Protein AF-A0A838JSD3-F1 (afdb_monomer)

Solvent-accessible surface area (backbone atoms only — not comparable to full-atom values): 3988 Å² total; per-residue (Å²): 114,73,64,57,55,53,50,50,30,53,53,35,36,54,50,12,52,53,37,23,53,52,10,47,47,27,47,76,38,20,50,69,52,29,59,66,41,55,79,46,60,74,70,52,25,54,53,32,50,55,32,14,69,75,35,41,67,52,25,23,51,54,10,48,53,34,26,54,51,11,51,54,39,34,50,67,42,55,64,90,124

Mean predicted aligned error: 5.96 Å

Foldseek 3Di:
DVVVLVVVLVVLLVVLCVQLVQLVCLQPPLQVVLVVCCPDDPVSVVVSCVQRVPPSVNSNVSSVVSNVVSVVSNCVSDVDD

Structure (mmCIF, N/CA/C/O backbone):
data_AF-A0A838JSD3-F1
#
_entry.id   AF-A0A838JSD3-F1
#
loop_
_atom_site.group_PDB
_atom_site.id
_atom_site.type_symbol
_atom_site.label_atom_id
_atom_site.label_alt_id
_atom_site.label_comp_id
_atom_site.label_asym_id
_atom_site.label_entity_id
_atom_site.label_seq_id
_atom_site.pdbx_PDB_ins_code
_atom_site.Cartn_x
_atom_site.Cartn_y
_atom_site.Cartn_z
_atom_site.occupancy
_atom_site.B_iso_or_equiv
_atom_site.auth_seq_id
_atom_site.auth_comp_id
_atom_site.auth_asym_id
_atom_site.auth_atom_id
_atom_site.pdbx_PDB_model_num
ATOM 1 N N . MET A 1 1 ? 19.627 2.990 -24.284 1.00 61.09 1 MET A N 1
ATOM 2 C CA . MET A 1 1 ? 18.148 3.081 -24.408 1.00 61.09 1 MET A CA 1
ATOM 3 C C . MET A 1 1 ? 17.406 1.784 -24.039 1.00 61.09 1 MET A C 1
ATOM 5 O O . MET A 1 1 ? 16.348 1.871 -23.428 1.00 61.09 1 MET A O 1
ATOM 9 N N . LYS A 1 2 ? 17.911 0.581 -24.374 1.00 63.59 2 LYS A N 1
ATOM 10 C CA . LYS A 1 2 ? 17.271 -0.705 -24.002 1.00 63.59 2 LYS A CA 1
ATOM 11 C C . LYS A 1 2 ? 17.308 -0.971 -22.483 1.00 63.59 2 LYS A C 1
ATOM 13 O O . LYS A 1 2 ? 16.300 -1.388 -21.919 1.00 63.59 2 LYS A O 1
ATOM 18 N N . ASP A 1 3 ? 18.417 -0.625 -21.830 1.00 71.31 3 ASP A N 1
ATOM 19 C CA . ASP A 1 3 ? 18.625 -0.842 -20.386 1.00 71.31 3 ASP A CA 1
ATOM 20 C C . ASP A 1 3 ? 17.797 0.102 -19.508 1.00 71.31 3 ASP A C 1
ATOM 22 O O . ASP A 1 3 ? 17.291 -0.285 -18.461 1.00 71.31 3 ASP A O 1
ATOM 26 N N . GLU A 1 4 ? 17.567 1.328 -19.973 1.00 72.94 4 GLU A N 1
ATOM 27 C CA . GLU A 1 4 ? 16.759 2.329 -19.270 1.00 72.94 4 GLU A CA 1
ATOM 28 C C . GLU A 1 4 ? 15.289 1.900 -19.159 1.00 72.94 4 GLU A C 1
ATOM 30 O O . GLU A 1 4 ? 14.680 1.993 -18.095 1.00 72.94 4 GLU A O 1
ATOM 35 N N . ARG A 1 5 ? 14.738 1.311 -20.230 1.00 74.81 5 ARG A N 1
ATOM 36 C CA . ARG A 1 5 ? 13.388 0.727 -20.212 1.00 74.81 5 ARG A CA 1
ATOM 37 C C . ARG A 1 5 ? 13.304 -0.501 -19.305 1.00 74.81 5 ARG A C 1
ATOM 39 O O . ARG A 1 5 ? 12.280 -0.702 -18.659 1.00 74.81 5 ARG A O 1
ATOM 46 N N . ALA A 1 6 ? 14.359 -1.315 -19.247 1.00 77.19 6 ALA A N 1
ATOM 47 C CA . ALA A 1 6 ? 14.421 -2.462 -18.342 1.00 77.19 6 ALA A CA 1
ATOM 48 C C . ALA A 1 6 ? 14.476 -2.018 -16.868 1.00 77.19 6 ALA A C 1
ATOM 50 O O . ALA A 1 6 ? 13.766 -2.577 -16.033 1.00 77.19 6 ALA A O 1
ATOM 51 N N . ASN A 1 7 ? 15.241 -0.968 -16.559 1.00 85.00 7 ASN A N 1
ATOM 52 C CA . ASN A 1 7 ? 15.301 -0.378 -15.221 1.00 85.00 7 ASN A CA 1
ATOM 53 C C . ASN A 1 7 ? 13.967 0.255 -14.815 1.00 85.00 7 ASN A C 1
ATOM 55 O O . ASN A 1 7 ? 13.495 0.014 -13.707 1.00 85.00 7 ASN A O 1
ATOM 59 N N . ALA A 1 8 ? 13.309 0.982 -15.721 1.00 87.00 8 ALA A N 1
ATOM 60 C CA . ALA A 1 8 ? 11.986 1.547 -15.467 1.00 87.00 8 ALA A CA 1
ATOM 61 C C . ALA A 1 8 ? 10.947 0.460 -15.136 1.00 87.00 8 ALA A C 1
ATOM 63 O O . ALA A 1 8 ? 10.179 0.612 -14.190 1.00 87.00 8 ALA A O 1
ATOM 64 N N . LYS A 1 9 ? 10.959 -0.671 -15.854 1.00 87.69 9 LYS A N 1
ATOM 65 C CA . LYS A 1 9 ? 10.074 -1.809 -15.556 1.00 87.69 9 LYS A CA 1
ATOM 66 C C . LYS A 1 9 ? 10.340 -2.422 -14.183 1.00 87.69 9 LYS A C 1
ATOM 68 O O . LYS A 1 9 ? 9.390 -2.701 -13.466 1.00 87.69 9 LYS A O 1
ATOM 73 N N . ARG A 1 10 ? 11.610 -2.585 -13.799 1.00 89.25 10 ARG A N 1
ATOM 74 C CA . ARG A 1 10 ? 11.987 -3.081 -12.462 1.00 89.25 10 ARG A CA 1
ATOM 75 C C . ARG A 1 10 ? 11.526 -2.141 -11.351 1.00 89.25 10 ARG A C 1
ATOM 77 O O . ARG A 1 10 ? 11.028 -2.601 -10.334 1.00 89.25 10 ARG A O 1
ATOM 84 N N . ILE A 1 11 ? 11.657 -0.829 -11.552 1.00 92.38 11 ILE A N 1
ATOM 85 C CA .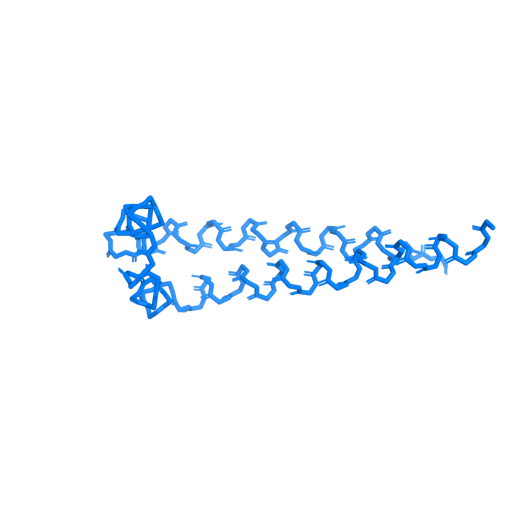 ILE A 1 11 ? 11.165 0.168 -10.593 1.00 92.38 11 ILE A CA 1
ATOM 86 C C . ILE A 1 11 ? 9.641 0.074 -10.465 1.00 92.38 11 ILE A C 1
ATOM 88 O O . ILE A 1 11 ? 9.128 0.059 -9.350 1.00 92.38 11 ILE A O 1
ATOM 92 N N . LEU A 1 12 ? 8.918 -0.022 -11.584 1.00 91.69 12 LEU A N 1
ATOM 93 C CA . LEU A 1 12 ? 7.460 -0.163 -11.571 1.00 91.69 12 LEU A CA 1
ATOM 94 C C . LEU A 1 12 ? 7.005 -1.458 -10.892 1.00 91.69 12 LEU A C 1
ATOM 96 O O . LEU A 1 12 ? 6.032 -1.420 -10.148 1.00 91.69 12 LEU A O 1
ATOM 100 N N . ASP A 1 13 ? 7.713 -2.566 -11.096 1.00 91.94 13 ASP A N 1
ATOM 101 C CA . ASP A 1 13 ? 7.428 -3.830 -10.414 1.00 91.94 13 ASP A CA 1
ATOM 102 C C . ASP A 1 13 ? 7.594 -3.713 -8.891 1.00 91.94 13 ASP A C 1
ATOM 104 O O . ASP A 1 13 ? 6.670 -3.999 -8.129 1.00 91.94 13 ASP A O 1
ATOM 108 N N . VAL A 1 14 ? 8.720 -3.162 -8.428 1.00 94.69 14 VAL A N 1
ATOM 109 C CA . VAL A 1 14 ? 8.938 -2.915 -6.994 1.00 94.69 14 VAL A CA 1
ATOM 110 C C . VAL A 1 14 ? 7.860 -1.985 -6.425 1.00 94.69 14 VAL A C 1
ATOM 112 O O . VAL A 1 14 ? 7.319 -2.247 -5.349 1.00 94.69 14 VAL A O 1
ATOM 115 N N . LEU A 1 15 ? 7.494 -0.923 -7.149 1.00 94.44 15 LEU A N 1
ATOM 116 C CA . LEU A 1 15 ? 6.420 -0.016 -6.736 1.00 94.44 15 LEU A CA 1
ATOM 117 C C . LEU A 1 15 ? 5.062 -0.717 -6.674 1.00 94.44 15 LEU A C 1
ATOM 119 O O . LEU A 1 15 ? 4.287 -0.439 -5.758 1.00 94.44 15 LEU A O 1
ATOM 123 N N . ALA A 1 16 ? 4.775 -1.628 -7.602 1.00 93.56 16 ALA A N 1
ATOM 124 C CA . ALA A 1 16 ? 3.551 -2.413 -7.601 1.00 93.56 16 ALA A CA 1
ATOM 125 C C . ALA A 1 16 ? 3.464 -3.299 -6.354 1.00 93.56 16 ALA A C 1
ATOM 127 O O . ALA A 1 16 ? 2.454 -3.257 -5.650 1.00 93.56 16 ALA A O 1
ATOM 128 N N . VAL A 1 17 ? 4.540 -4.027 -6.035 1.00 95.75 17 VAL A N 1
ATOM 129 C CA . VAL A 1 17 ? 4.614 -4.899 -4.852 1.00 95.75 17 VAL A CA 1
ATOM 130 C C . VAL A 1 17 ? 4.447 -4.095 -3.566 1.00 95.75 17 VAL A C 1
ATOM 132 O O . VAL A 1 17 ? 3.625 -4.453 -2.722 1.00 95.75 17 VAL A O 1
ATOM 135 N N . LEU A 1 18 ? 5.177 -2.984 -3.422 1.00 96.19 18 LEU A N 1
ATOM 136 C CA . LEU A 1 18 ? 5.081 -2.131 -2.237 1.00 96.19 1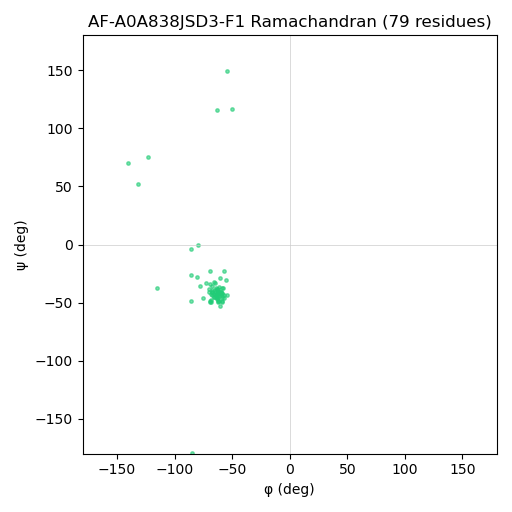8 LEU A CA 1
ATOM 137 C C . LEU A 1 18 ? 3.680 -1.536 -2.086 1.00 96.19 18 LEU A C 1
ATOM 139 O O . LEU A 1 18 ? 3.126 -1.544 -0.991 1.00 96.19 18 LEU A O 1
ATOM 143 N N . THR A 1 19 ? 3.081 -1.070 -3.181 1.00 95.00 19 THR A N 1
ATOM 144 C CA . THR A 1 19 ? 1.749 -0.453 -3.163 1.00 95.00 19 THR A CA 1
ATOM 145 C C . THR A 1 19 ? 0.664 -1.481 -2.845 1.00 95.00 19 THR A C 1
ATOM 147 O O . THR A 1 19 ? -0.165 -1.244 -1.967 1.00 95.00 19 THR A O 1
ATOM 150 N N . ALA A 1 20 ? 0.677 -2.640 -3.507 1.00 95.06 20 ALA A N 1
ATOM 151 C CA . ALA A 1 20 ? -0.307 -3.691 -3.271 1.00 95.06 20 ALA A CA 1
ATOM 152 C C . ALA A 1 20 ? -0.158 -4.313 -1.877 1.00 95.06 20 ALA A C 1
ATOM 154 O O . ALA A 1 20 ? -1.150 -4.492 -1.171 1.00 95.06 20 ALA A O 1
ATOM 155 N N . GLY A 1 21 ? 1.076 -4.592 -1.451 1.00 95.25 21 GLY A N 1
ATOM 156 C CA . GLY A 1 21 ? 1.371 -5.100 -0.114 1.00 95.25 21 GLY A CA 1
ATOM 157 C C . GLY A 1 21 ? 0.964 -4.111 0.976 1.00 95.25 21 GLY A C 1
ATOM 158 O O . GLY A 1 21 ? 0.355 -4.504 1.974 1.00 95.25 21 GLY A O 1
ATOM 159 N N . ASP A 1 22 ? 1.223 -2.814 0.769 1.00 93.81 22 ASP A N 1
ATOM 160 C CA . ASP A 1 22 ? 0.733 -1.778 1.668 1.00 93.81 22 ASP A CA 1
ATOM 161 C C . ASP A 1 22 ? -0.798 -1.795 1.711 1.00 93.81 22 ASP A C 1
ATOM 163 O O . ASP A 1 22 ? -1.365 -1.995 2.779 1.00 93.81 22 ASP A O 1
ATOM 167 N N . GLY A 1 23 ? -1.491 -1.730 0.578 1.00 93.00 23 GLY A N 1
ATOM 168 C CA . GLY A 1 23 ? -2.954 -1.776 0.561 1.00 93.00 23 GLY A CA 1
ATOM 169 C C . GLY A 1 23 ? -3.542 -3.003 1.273 1.00 93.00 23 GLY A C 1
ATOM 170 O O . GLY A 1 23 ? -4.454 -2.877 2.095 1.00 93.00 23 GLY A O 1
ATOM 171 N N . LEU A 1 24 ? -2.969 -4.187 1.042 1.00 96.06 24 LEU A N 1
ATOM 172 C CA . LEU A 1 24 ? -3.434 -5.446 1.625 1.00 96.06 24 LEU A CA 1
ATOM 173 C C . LEU A 1 24 ? -3.363 -5.439 3.157 1.00 96.06 24 LEU A C 1
ATOM 175 O O . LEU A 1 24 ? -4.298 -5.875 3.832 1.00 96.06 24 LEU A O 1
ATOM 179 N N . LEU A 1 25 ? -2.291 -4.893 3.730 1.00 93.56 25 LEU A N 1
ATOM 180 C CA . LEU A 1 25 ? -2.146 -4.784 5.183 1.00 93.56 25 LEU A CA 1
ATOM 181 C C . LEU A 1 25 ? -3.193 -3.838 5.803 1.00 93.56 25 LEU A C 1
ATOM 183 O O . LEU A 1 25 ? -3.660 -4.095 6.918 1.00 93.56 25 LEU A O 1
ATOM 187 N N . TRP A 1 26 ? -3.618 -2.787 5.087 1.00 90.62 26 TRP A N 1
ATOM 188 C CA . TRP A 1 26 ? -4.746 -1.939 5.504 1.00 90.62 26 TRP A CA 1
ATOM 189 C C . TRP A 1 26 ? -6.094 -2.669 5.422 1.00 90.62 26 TRP A C 1
ATOM 191 O O . TRP A 1 26 ? -6.951 -2.453 6.278 1.00 90.62 26 TRP A O 1
ATOM 201 N N . VAL A 1 27 ? -6.281 -3.562 4.447 1.00 92.62 27 VAL A N 1
ATOM 202 C CA . VAL A 1 27 ? -7.499 -4.382 4.311 1.00 92.62 27 VAL A CA 1
ATOM 203 C C . VAL A 1 27 ? -7.616 -5.409 5.442 1.00 92.62 27 VAL A C 1
ATOM 205 O O . VAL A 1 27 ? -8.659 -5.521 6.100 1.00 92.62 27 VAL A O 1
ATOM 208 N N . VAL A 1 28 ? -6.538 -6.152 5.693 1.00 94.19 28 VAL A N 1
ATOM 209 C CA . VAL A 1 28 ? -6.532 -7.282 6.634 1.00 94.19 28 VAL A CA 1
ATOM 210 C C . VAL A 1 28 ? -6.531 -6.797 8.083 1.00 94.19 28 VAL A C 1
ATOM 212 O O . VAL A 1 28 ? -7.323 -7.270 8.901 1.00 94.19 28 VAL A O 1
ATOM 215 N N . ALA A 1 29 ? -5.681 -5.823 8.414 1.00 91.25 29 ALA A N 1
ATOM 216 C CA . ALA A 1 29 ? -5.414 -5.439 9.798 1.00 91.25 29 ALA A CA 1
ATOM 217 C C . ALA A 1 29 ? -5.481 -3.916 10.046 1.00 91.25 29 ALA A C 1
ATOM 219 O O . ALA A 1 29 ? -4.572 -3.364 10.675 1.00 91.25 29 ALA A O 1
ATOM 220 N N . PRO A 1 30 ? -6.570 -3.218 9.656 1.00 87.50 30 PRO A N 1
ATOM 221 C CA . PRO A 1 30 ? -6.636 -1.752 9.674 1.00 87.50 30 PRO A CA 1
ATOM 222 C C . PRO A 1 30 ? -6.357 -1.148 11.055 1.00 87.50 30 PRO A C 1
ATOM 224 O O . PRO A 1 30 ? -5.598 -0.191 11.176 1.00 87.50 30 PRO A O 1
ATOM 227 N N . ARG A 1 31 ? -6.925 -1.731 12.120 1.00 85.56 31 ARG A N 1
ATOM 228 C CA . ARG A 1 31 ? -6.746 -1.236 13.496 1.00 85.56 31 ARG A CA 1
ATOM 229 C C . ARG A 1 31 ? -5.325 -1.441 14.013 1.00 85.56 31 ARG A C 1
ATOM 231 O O . ARG A 1 31 ? -4.727 -0.502 14.523 1.00 85.56 31 ARG A O 1
ATOM 238 N N . ARG A 1 32 ? -4.781 -2.657 13.870 1.00 86.38 32 ARG A N 1
ATOM 239 C CA . ARG A 1 32 ? -3.417 -2.980 14.330 1.00 86.38 32 ARG A CA 1
ATOM 240 C C . ARG A 1 32 ? -2.392 -2.108 13.618 1.00 86.38 32 ARG A C 1
ATOM 242 O O . ARG A 1 32 ? -1.484 -1.592 14.254 1.00 86.38 32 ARG A O 1
ATOM 249 N N . ARG A 1 33 ? -2.586 -1.890 12.318 1.00 83.81 33 ARG A N 1
ATOM 250 C CA . ARG A 1 33 ? -1.716 -1.031 11.530 1.00 83.81 33 ARG A CA 1
ATOM 251 C C . ARG A 1 33 ? -1.842 0.438 11.916 1.00 83.81 33 ARG A C 1
ATOM 253 O O . ARG A 1 33 ? -0.828 1.101 12.080 1.00 83.81 33 ARG A O 1
ATOM 260 N N . GLY A 1 34 ? -3.060 0.929 12.138 1.00 83.44 34 GLY A N 1
ATOM 261 C CA . GLY A 1 34 ? -3.273 2.299 12.597 1.00 83.44 34 GLY A CA 1
ATOM 262 C C . GLY A 1 34 ? -2.57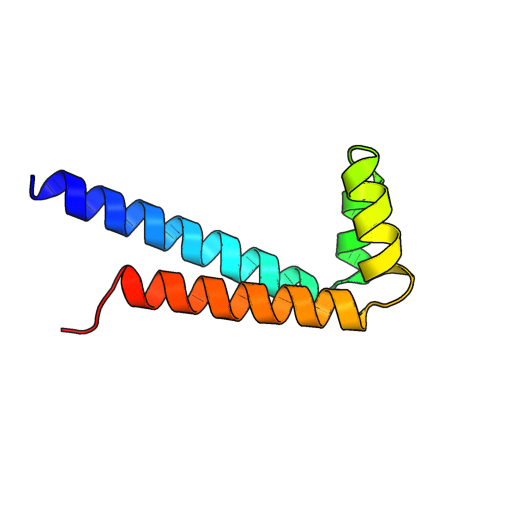4 2.607 13.925 1.00 83.44 34 GLY A C 1
ATOM 263 O O . GLY A 1 34 ? -1.986 3.673 14.080 1.00 83.44 34 GLY A O 1
ATOM 264 N N . LEU A 1 35 ? -2.539 1.650 14.856 1.00 85.75 35 LEU A N 1
ATOM 265 C CA . LEU A 1 35 ? -1.813 1.813 16.121 1.00 85.75 35 LEU A CA 1
ATOM 266 C C . LEU A 1 35 ? -0.302 2.021 15.925 1.00 85.75 35 LEU A C 1
ATOM 268 O O . LEU A 1 35 ? 0.278 2.842 16.629 1.00 85.75 35 LEU A O 1
ATOM 272 N N . LEU A 1 36 ? 0.321 1.357 14.945 1.00 85.56 36 LEU A N 1
ATOM 273 C CA . LEU A 1 36 ? 1.746 1.555 14.631 1.00 85.56 36 LEU A CA 1
ATOM 274 C C . LEU A 1 36 ? 2.026 2.982 14.144 1.00 85.56 36 LEU A C 1
ATOM 276 O O . LEU A 1 36 ? 3.034 3.584 14.500 1.00 85.56 36 LEU A O 1
ATOM 280 N N . TRP A 1 37 ? 1.101 3.548 13.370 1.00 81.06 37 TRP A N 1
ATOM 281 C CA . TRP A 1 37 ? 1.233 4.892 12.810 1.00 81.06 37 TRP A CA 1
ATOM 282 C C . TRP A 1 37 ? 0.768 6.007 13.755 1.00 81.06 37 TRP A C 1
ATOM 284 O O . TRP A 1 37 ? 0.958 7.184 13.448 1.00 81.06 37 TRP A O 1
ATOM 294 N N . MET A 1 38 ? 0.219 5.673 14.929 1.00 78.56 38 MET A N 1
ATOM 295 C CA . MET A 1 38 ? -0.084 6.675 15.955 1.00 78.56 38 MET A CA 1
ATOM 296 C C . MET A 1 38 ? 1.169 7.290 16.588 1.00 78.56 38 MET A C 1
ATOM 298 O O . MET A 1 38 ? 1.096 8.415 17.081 1.00 78.56 38 MET A O 1
ATOM 302 N N . ALA A 1 39 ? 2.306 6.588 16.537 1.00 75.12 39 ALA A N 1
ATOM 303 C CA . ALA A 1 39 ? 3.610 7.106 16.951 1.00 75.12 39 ALA A CA 1
ATOM 304 C C . ALA A 1 39 ? 4.275 8.004 15.882 1.00 75.12 39 ALA A C 1
ATOM 306 O O . ALA A 1 39 ? 5.376 8.504 16.096 1.00 75.12 39 ALA A O 1
ATOM 307 N N . GLY A 1 40 ? 3.628 8.197 14.725 1.00 71.19 40 GLY A N 1
ATOM 308 C CA . GLY A 1 40 ? 4.138 9.007 13.620 1.00 71.19 40 GLY A CA 1
ATOM 309 C C . GLY A 1 40 ? 3.837 10.513 13.735 1.00 71.19 40 GLY A C 1
ATOM 310 O O . GLY A 1 40 ? 3.187 10.965 14.681 1.00 71.19 40 GLY A O 1
ATOM 311 N N . PRO A 1 41 ? 4.276 11.312 12.742 1.00 77.25 41 PRO A N 1
ATOM 312 C CA . PRO A 1 41 ? 4.039 12.755 12.683 1.00 77.25 41 PRO A CA 1
ATOM 313 C C . PRO A 1 41 ? 2.551 13.124 12.791 1.00 77.25 41 PRO A C 1
ATOM 315 O O . PRO A 1 41 ? 1.678 12.400 12.309 1.00 77.25 41 PRO A O 1
ATOM 318 N N . GLY A 1 42 ? 2.245 14.292 13.367 1.00 77.25 42 GLY A N 1
ATOM 319 C CA . GLY A 1 42 ? 0.875 14.671 13.748 1.00 77.25 42 GLY A CA 1
ATOM 320 C C . GLY A 1 42 ? -0.176 14.623 12.626 1.00 77.25 42 GLY A C 1
ATOM 321 O O . GLY A 1 42 ? -1.339 14.323 12.897 1.00 77.25 42 GLY A O 1
ATOM 322 N N . TYR A 1 43 ? 0.214 14.861 11.368 1.00 74.38 43 TYR A N 1
ATOM 323 C CA . TYR A 1 43 ? -0.693 14.755 10.218 1.00 74.38 43 TYR A CA 1
ATOM 324 C C . TYR A 1 43 ? -1.086 13.299 9.916 1.00 74.38 43 TYR A C 1
ATOM 326 O O . TYR A 1 43 ? -2.262 13.020 9.678 1.00 74.38 43 TYR A O 1
ATOM 334 N N . VAL A 1 44 ? -0.132 12.362 10.005 1.00 74.00 44 VAL A N 1
ATOM 335 C CA . VAL A 1 44 ? -0.381 10.922 9.836 1.00 74.00 44 VAL A CA 1
ATOM 336 C C . VAL A 1 44 ? -1.294 10.434 10.949 1.00 74.00 44 VAL A C 1
ATOM 338 O O . VAL A 1 44 ? -2.279 9.750 10.683 1.00 74.00 44 VAL A O 1
ATOM 341 N N . ARG A 1 45 ? -1.032 10.869 12.187 1.00 78.88 45 ARG A N 1
ATOM 342 C CA . ARG A 1 45 ? -1.840 10.493 13.348 1.00 78.88 45 ARG A CA 1
ATOM 343 C C . ARG A 1 45 ? -3.313 10.865 13.172 1.00 78.88 45 ARG A C 1
ATOM 345 O O . ARG A 1 45 ? -4.172 10.022 13.401 1.00 78.88 45 ARG A O 1
ATOM 352 N N . ARG A 1 46 ? -3.616 12.085 12.708 1.00 78.50 46 ARG A N 1
ATOM 353 C CA . ARG A 1 46 ? -5.004 12.544 12.484 1.00 78.50 46 ARG A CA 1
ATOM 354 C C . ARG A 1 46 ? -5.728 11.733 11.408 1.00 78.50 46 ARG A C 1
ATOM 356 O O . ARG A 1 46 ? -6.880 11.349 11.606 1.00 78.50 46 ARG A O 1
ATOM 363 N N . LEU A 1 47 ? -5.057 11.461 10.287 1.00 74.06 47 LEU A N 1
ATOM 364 C CA . LEU A 1 47 ? -5.617 10.652 9.198 1.00 74.06 47 LEU A CA 1
ATOM 365 C C . LEU A 1 47 ? -5.912 9.224 9.663 1.00 74.06 47 LEU A C 1
ATOM 367 O O . LEU A 1 47 ? -7.003 8.697 9.442 1.00 74.06 47 LEU A O 1
ATOM 371 N N . VAL A 1 48 ? -4.954 8.624 10.362 1.00 78.50 48 VAL A N 1
ATOM 372 C CA . VAL A 1 48 ? -5.054 7.264 10.882 1.00 78.50 48 VAL A CA 1
ATOM 373 C C . VAL A 1 48 ? -6.150 7.165 11.941 1.00 78.50 48 VAL A C 1
ATOM 375 O O . VAL A 1 48 ? -6.991 6.272 11.864 1.00 78.50 48 VAL A O 1
ATOM 378 N N . GLU A 1 49 ? -6.225 8.099 12.884 1.00 78.19 49 GLU A N 1
ATOM 379 C CA . GLU A 1 49 ? -7.243 8.096 13.937 1.00 78.19 49 GLU A CA 1
ATOM 380 C C . GLU A 1 49 ? -8.671 8.150 13.363 1.00 78.19 49 GLU A C 1
ATOM 382 O O . GLU A 1 49 ? -9.549 7.382 13.772 1.00 78.19 49 GLU A O 1
ATOM 387 N N . GLY A 1 50 ? -8.896 8.994 12.351 1.00 73.19 50 GLY A N 1
ATOM 388 C CA . GLY A 1 50 ? -10.184 9.099 11.666 1.00 73.19 50 GLY A CA 1
ATOM 389 C C . GLY A 1 50 ? -10.536 7.865 10.831 1.00 73.19 50 GLY A C 1
ATOM 390 O O . GLY A 1 50 ? -11.645 7.336 10.942 1.00 73.19 50 GLY A O 1
ATOM 391 N N . ALA A 1 51 ? -9.599 7.386 10.010 1.00 69.19 51 ALA A N 1
ATOM 392 C CA . ALA A 1 51 ? -9.869 6.345 9.020 1.00 69.19 51 ALA A CA 1
ATOM 393 C C . ALA A 1 51 ? -9.763 4.913 9.566 1.00 69.19 51 ALA A C 1
ATOM 395 O O . ALA A 1 51 ? -10.402 4.014 9.029 1.00 69.19 51 ALA A O 1
ATOM 396 N N . THR A 1 52 ? -8.976 4.666 10.617 1.00 71.50 52 THR A N 1
ATOM 397 C CA . THR A 1 52 ? -8.623 3.289 11.030 1.00 71.50 52 THR A CA 1
ATOM 398 C C . THR A 1 52 ? -9.172 2.907 12.400 1.00 71.50 52 THR A C 1
ATOM 400 O O . THR A 1 52 ? -9.635 1.777 12.574 1.00 71.50 52 THR A O 1
ATOM 403 N N . LEU A 1 53 ? -9.192 3.841 13.358 1.00 71.19 53 LEU A N 1
ATOM 404 C CA . LEU A 1 53 ? -9.695 3.585 14.710 1.00 71.19 53 LEU A CA 1
ATOM 405 C C . LEU A 1 53 ? -11.210 3.777 14.789 1.00 71.19 53 LEU A C 1
ATOM 407 O O . LEU A 1 53 ? -11.919 2.884 15.257 1.00 71.19 53 LEU A O 1
ATOM 411 N N . LYS A 1 54 ? -11.717 4.899 14.261 1.00 80.81 54 LYS A N 1
ATOM 412 C CA . LYS A 1 54 ? -13.153 5.222 14.305 1.00 80.81 54 LYS A CA 1
ATOM 413 C C . LYS A 1 54 ? -13.969 4.462 13.259 1.00 80.81 54 LYS A C 1
ATOM 415 O O . LYS A 1 54 ? -15.108 4.089 13.526 1.00 80.81 54 LYS A O 1
ATOM 420 N N . ARG A 1 55 ? -13.413 4.230 12.065 1.00 85.69 55 ARG A N 1
ATOM 421 C CA . ARG A 1 55 ? -14.142 3.655 10.918 1.00 85.69 55 ARG A CA 1
ATOM 422 C C . ARG A 1 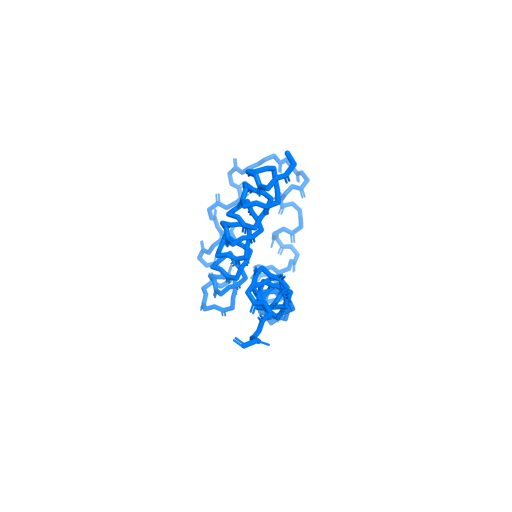55 ? -13.288 2.660 10.126 1.00 85.69 55 ARG A C 1
ATOM 424 O O . ARG A 1 55 ? -12.956 2.934 8.981 1.00 85.69 55 ARG A O 1
ATOM 431 N N . PRO A 1 56 ? -12.978 1.471 10.672 1.00 84.56 56 PRO A N 1
ATOM 432 C CA . PRO A 1 56 ? -12.052 0.526 10.039 1.00 84.56 56 PRO A CA 1
ATOM 433 C C . PRO A 1 56 ? -12.458 0.100 8.620 1.00 84.56 56 PRO A C 1
ATOM 435 O O . PRO A 1 56 ? -11.600 -0.300 7.844 1.00 84.56 56 PRO A O 1
ATOM 438 N N . TRP A 1 57 ? -13.740 0.195 8.255 1.00 88.12 57 TRP A N 1
ATOM 439 C CA . TRP A 1 57 ? -14.207 -0.060 6.891 1.00 88.12 57 TRP A CA 1
ATOM 440 C C . TRP A 1 57 ? -13.656 0.946 5.864 1.00 88.12 57 TRP A C 1
ATOM 442 O O . TRP A 1 57 ? -13.367 0.545 4.742 1.00 88.12 57 TRP A O 1
ATOM 452 N N . LEU A 1 58 ? -13.434 2.212 6.246 1.00 87.19 58 LEU A N 1
ATOM 453 C CA . LEU A 1 58 ? -12.812 3.216 5.375 1.00 87.19 58 LEU A CA 1
ATOM 454 C C . LEU A 1 58 ? -11.362 2.850 5.079 1.00 87.19 58 LEU A C 1
ATOM 456 O O . LEU A 1 58 ? -10.954 2.865 3.923 1.00 87.19 58 LEU A O 1
ATOM 460 N N . ALA A 1 59 ? -10.601 2.456 6.102 1.00 88.44 59 ALA A N 1
ATOM 461 C CA . ALA A 1 59 ? -9.236 1.973 5.915 1.00 88.44 59 ALA A CA 1
ATOM 462 C C . ALA A 1 59 ? -9.175 0.744 4.994 1.00 88.44 59 ALA A C 1
ATOM 464 O O . ALA A 1 59 ? -8.274 0.650 4.166 1.00 88.44 59 ALA A O 1
ATOM 465 N N . ARG A 1 60 ? -10.158 -0.163 5.081 1.00 92.00 60 ARG A N 1
ATOM 466 C CA . ARG A 1 60 ? -10.255 -1.305 4.159 1.00 92.00 60 ARG A CA 1
ATOM 467 C C . ARG A 1 60 ? -10.569 -0.885 2.731 1.00 92.00 60 ARG A C 1
ATOM 469 O O . ARG A 1 60 ? -9.972 -1.435 1.818 1.00 92.00 60 ARG A O 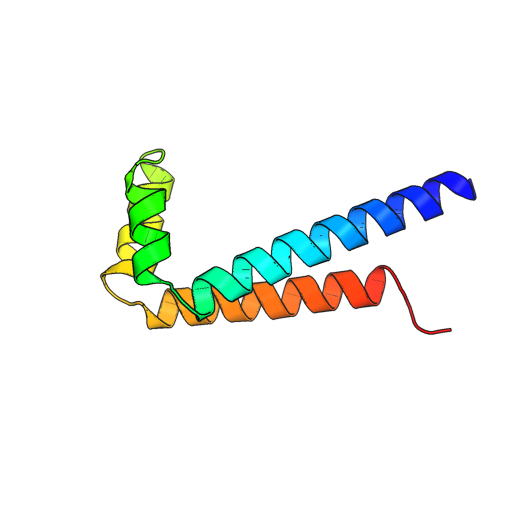1
ATOM 476 N N . LEU A 1 61 ? -11.463 0.081 2.525 1.00 93.12 61 LEU A N 1
ATOM 477 C CA . LEU A 1 61 ? -11.739 0.608 1.186 1.00 93.12 61 LEU A CA 1
ATOM 478 C C . LEU A 1 61 ? -10.506 1.281 0.584 1.00 93.12 61 LEU A C 1
ATOM 480 O O . LEU A 1 61 ? -10.154 0.984 -0.551 1.00 93.12 61 LEU A O 1
ATOM 484 N N . ILE A 1 62 ? -9.822 2.130 1.356 1.00 90.00 62 ILE A N 1
ATOM 485 C CA . ILE A 1 62 ? -8.581 2.786 0.924 1.00 90.00 62 ILE A CA 1
ATOM 486 C C . ILE A 1 62 ? -7.529 1.731 0.573 1.00 90.00 62 ILE A C 1
ATOM 488 O O . ILE A 1 62 ? -6.956 1.776 -0.513 1.00 90.00 62 ILE A O 1
ATOM 492 N N . GLY A 1 63 ? -7.332 0.741 1.448 1.00 92.44 63 GLY A N 1
ATOM 493 C CA . GLY A 1 63 ? -6.423 -0.371 1.193 1.00 92.44 63 GLY A CA 1
ATOM 494 C C . GLY A 1 63 ? -6.806 -1.175 -0.051 1.00 92.44 63 GLY A C 1
ATOM 495 O O . GLY A 1 63 ? -5.940 -1.500 -0.853 1.00 92.44 63 GLY A O 1
ATOM 496 N N . GLY A 1 64 ? -8.096 -1.439 -0.271 1.00 95.75 64 GLY A N 1
ATOM 497 C CA . GLY A 1 64 ? -8.592 -2.149 -1.453 1.00 95.75 64 GLY A CA 1
ATOM 498 C C . GLY A 1 64 ? -8.346 -1.383 -2.754 1.00 95.75 64 GLY A C 1
ATOM 499 O O . GLY A 1 64 ? -7.881 -1.967 -3.731 1.00 95.75 64 GLY A O 1
ATOM 500 N N . VAL A 1 65 ? -8.575 -0.066 -2.756 1.00 95.81 65 VAL A N 1
ATOM 501 C CA . VAL A 1 65 ? -8.228 0.807 -3.890 1.00 95.81 65 VAL A CA 1
ATOM 502 C C . VAL A 1 65 ? -6.722 0.777 -4.146 1.00 95.81 65 VAL A C 1
ATOM 504 O O . VAL A 1 65 ? -6.293 0.656 -5.289 1.00 95.81 65 VAL A O 1
ATOM 507 N N . GLN A 1 66 ? -5.908 0.826 -3.094 1.00 95.81 66 GLN A N 1
ATOM 508 C CA . GLN A 1 66 ? -4.453 0.780 -3.207 1.00 95.81 66 GLN A CA 1
ATOM 509 C C . GLN A 1 66 ? -3.955 -0.567 -3.758 1.00 95.81 66 GLN A C 1
ATOM 511 O O . GLN A 1 66 ? -3.071 -0.582 -4.613 1.00 95.81 66 GLN A O 1
ATOM 516 N N . VAL A 1 67 ? -4.568 -1.689 -3.359 1.00 97.19 67 VAL A N 1
ATOM 517 C CA . VAL A 1 67 ? -4.318 -3.006 -3.971 1.00 97.19 67 VAL A CA 1
ATOM 518 C C . VAL A 1 67 ? -4.633 -2.974 -5.464 1.00 97.19 67 VAL A C 1
ATOM 520 O O . VAL A 1 67 ? -3.788 -3.368 -6.264 1.00 97.19 67 VAL A O 1
ATOM 523 N N . ALA A 1 68 ? -5.804 -2.462 -5.855 1.00 96.75 68 ALA A N 1
ATOM 524 C CA . ALA A 1 68 ? -6.192 -2.371 -7.262 1.00 96.75 68 ALA A CA 1
ATOM 525 C C . ALA A 1 68 ? -5.211 -1.513 -8.083 1.00 96.75 68 ALA A C 1
ATOM 527 O O . ALA A 1 68 ? -4.836 -1.892 -9.193 1.00 96.75 68 ALA A O 1
ATOM 528 N N . VAL A 1 69 ? -4.737 -0.395 -7.521 1.00 96.31 69 VAL A N 1
ATOM 529 C CA . VAL A 1 69 ? -3.703 0.448 -8.142 1.00 96.31 69 VAL A CA 1
ATOM 530 C C . VAL A 1 69 ? -2.379 -0.305 -8.275 1.00 96.31 69 VAL A C 1
ATOM 532 O O . VAL A 1 69 ? -1.781 -0.275 -9.346 1.00 96.31 69 VAL A O 1
ATOM 535 N N . GLY A 1 70 ? -1.930 -1.012 -7.235 1.00 94.81 70 GLY A N 1
ATOM 536 C CA . GLY A 1 70 ? -0.706 -1.817 -7.291 1.00 94.81 70 GLY A CA 1
ATOM 537 C C . GLY A 1 70 ? -0.768 -2.895 -8.377 1.00 94.81 70 GLY A C 1
ATOM 538 O O . GLY A 1 70 ? 0.159 -3.015 -9.175 1.00 94.81 70 GLY A O 1
ATOM 539 N N . VAL A 1 71 ? -1.897 -3.602 -8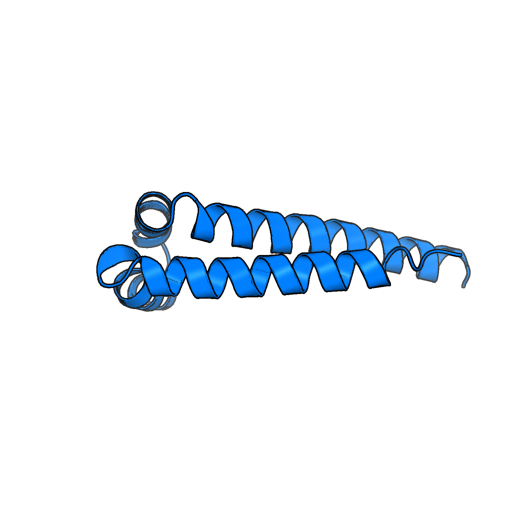.489 1.00 94.94 71 VAL A N 1
ATOM 540 C CA . VAL A 1 71 ? -2.140 -4.579 -9.566 1.00 94.94 71 VAL A CA 1
ATOM 541 C C . VAL A 1 71 ? -2.103 -3.908 -10.941 1.00 94.94 71 VAL A C 1
ATOM 543 O O . VAL A 1 71 ? -1.460 -4.410 -11.858 1.00 94.94 71 VAL A O 1
ATOM 546 N N . TRP A 1 72 ? -2.728 -2.741 -11.097 1.00 94.31 72 TRP A N 1
ATOM 547 C CA . TRP A 1 72 ? -2.685 -1.993 -12.354 1.00 94.31 72 TRP A CA 1
ATOM 548 C C . TRP A 1 72 ? -1.266 -1.546 -12.745 1.00 94.31 72 TRP A C 1
ATOM 550 O O . TRP A 1 72 ? -0.908 -1.607 -13.923 1.00 94.31 72 TRP A O 1
ATOM 560 N N . ILE A 1 73 ? -0.432 -1.143 -11.776 1.00 93.06 73 ILE A N 1
ATOM 561 C CA . ILE A 1 73 ? 0.988 -0.836 -12.015 1.00 93.06 73 ILE A CA 1
ATOM 562 C C . ILE A 1 73 ? 1.732 -2.099 -12.473 1.00 93.06 73 ILE A C 1
ATOM 564 O O . ILE A 1 73 ? 2.476 -2.029 -13.454 1.00 93.06 73 ILE A O 1
ATOM 568 N N . ALA A 1 74 ? 1.496 -3.251 -11.833 1.00 91.00 74 ALA A N 1
ATOM 569 C CA . ALA A 1 74 ? 2.117 -4.524 -12.214 1.00 91.00 74 ALA A CA 1
ATOM 570 C C . ALA A 1 74 ? 1.792 -4.910 -13.667 1.00 91.00 74 ALA A C 1
ATOM 572 O O . ALA A 1 74 ? 2.695 -5.214 -14.446 1.00 91.00 74 ALA A O 1
ATOM 573 N N . LEU A 1 75 ? 0.519 -4.800 -14.065 1.00 90.31 75 LEU A N 1
ATOM 574 C CA . LEU A 1 75 ? 0.074 -5.074 -15.439 1.00 90.31 75 LEU A CA 1
ATOM 575 C C . LEU A 1 75 ? 0.753 -4.159 -16.474 1.00 90.31 75 LEU A C 1
ATOM 577 O O . LEU A 1 75 ? 0.954 -4.546 -17.622 1.00 90.31 75 LEU A O 1
ATOM 581 N N . ARG A 1 76 ? 1.142 -2.939 -16.083 1.00 87.25 76 ARG A N 1
ATOM 582 C CA . ARG A 1 76 ? 1.913 -2.031 -16.948 1.00 87.25 76 ARG A CA 1
ATOM 583 C C . ARG A 1 76 ? 3.406 -2.346 -16.986 1.00 87.25 76 ARG A C 1
ATOM 585 O O . ARG A 1 76 ? 4.052 -2.043 -17.991 1.00 87.25 76 ARG A O 1
ATOM 592 N N . ALA A 1 77 ? 3.964 -2.923 -15.924 1.00 83.62 77 ALA A N 1
ATOM 593 C CA . 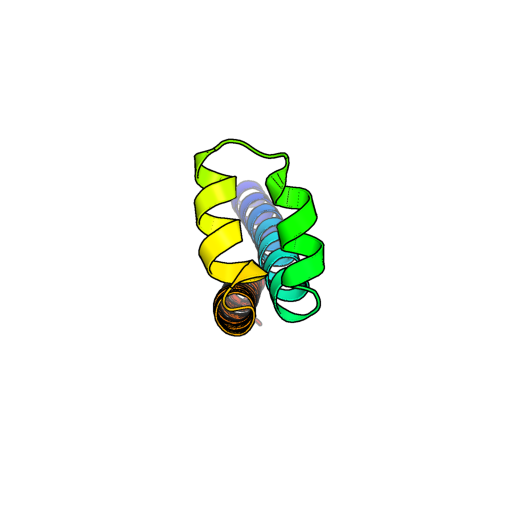ALA A 1 77 ? 5.366 -3.339 -15.883 1.00 83.62 77 ALA A CA 1
ATOM 594 C C . ALA A 1 77 ? 5.620 -4.550 -16.804 1.00 83.62 77 ALA A C 1
ATOM 596 O O . ALA A 1 77 ? 6.622 -4.579 -17.535 1.00 83.62 77 ALA A O 1
ATOM 597 N N . TYR A 1 78 ? 4.664 -5.484 -16.845 1.00 76.50 78 TYR A N 1
ATOM 598 C CA . TYR A 1 78 ? 4.687 -6.693 -17.672 1.00 76.50 78 TYR A CA 1
ATOM 599 C C . TYR A 1 78 ? 3.451 -6.764 -18.580 1.00 76.50 78 TYR A C 1
ATOM 601 O O . TYR A 1 78 ? 2.536 -7.530 -18.302 1.00 76.50 78 TYR A O 1
ATOM 609 N N . PRO A 1 79 ? 3.377 -5.970 -19.663 1.00 69.25 79 PRO A N 1
ATOM 610 C CA . PRO A 1 79 ? 2.312 -6.165 -20.635 1.00 69.25 79 PRO A CA 1
ATOM 611 C C . PRO A 1 79 ? 2.483 -7.557 -21.247 1.00 69.25 79 PRO A C 1
ATOM 613 O O . PRO A 1 79 ? 3.513 -7.801 -21.884 1.00 69.25 79 PRO A O 1
ATOM 616 N N . ASP A 1 80 ? 1.505 -8.440 -21.023 1.00 58.38 80 ASP A N 1
ATOM 617 C CA . ASP A 1 80 ? 1.444 -9.752 -21.664 1.00 58.38 80 ASP A CA 1
ATOM 618 C C . ASP A 1 80 ? 1.632 -9.558 -23.175 1.00 58.38 80 ASP A C 1
ATOM 620 O O . ASP A 1 80 ? 0.873 -8.844 -23.842 1.00 58.38 80 ASP A O 1
ATOM 624 N N . ARG A 1 81 ? 2.716 -10.131 -23.691 1.00 50.12 81 ARG A N 1
ATOM 625 C CA . ARG A 1 81 ? 2.983 -10.312 -25.113 1.00 50.12 81 ARG A CA 1
ATOM 626 C C . ARG A 1 8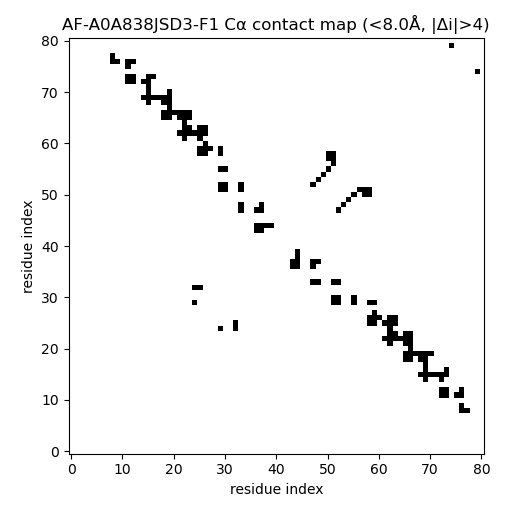1 ? 3.430 -11.737 -25.332 1.00 50.12 81 ARG A C 1
ATOM 628 O O . ARG A 1 81 ? 4.382 -12.140 -24.628 1.00 50.12 81 ARG A O 1
#

Nearest PDB structures (foldseek):
  6pqv-assembly1_J  TM=3.171E-01  e=6.667E-01  Escherich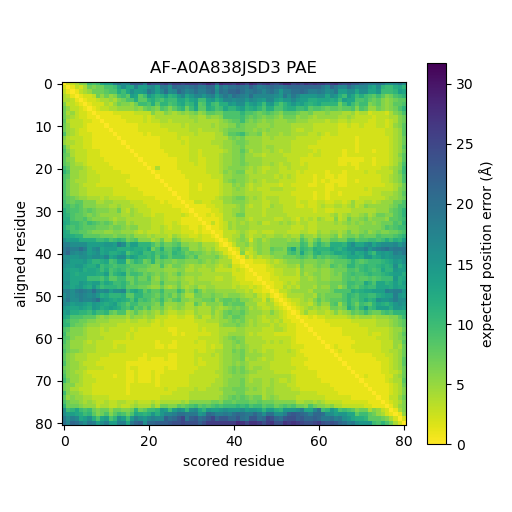ia coli
  6zbb-assembly1_K  TM=4.205E-01  e=2.912E+00  Bos taurus
  7ajb-assembly1_M  TM=4.278E-01  e=3.622E+00  Bos taurus
  8ki3-assembly1_7  TM=4.194E-01  e=3.826E+00  Homo sapiens
  6tt7-assembly1_4  TM=4.130E-01  e=4.267E+00  Ovis aries

Sequence (81 aa):
MKDERANAKRILDVLAVLTAGDGLLWVVAPRRRGLLWMAGPGYVRRLVEGATLKRPWLARLIGGVQVAVGVWIALRAYPDR

pLDDT: mean 84.87, std 10.24, range [50.12, 97.19]

Radius of gyration: 15.59 Å; Cα contacts (8 Å, |Δi|>4): 91; chains: 1; bounding box: 33×25×42 Å

Secondary structure (DSSP, 8-state):
-HHHHHHHHHHHHHHHHHHHHHHHHHHH-HHHHHHHHTTS-HHHHHHHIIIIIS-HHHHHHHHHHHHHHHHHHHHHHS---